Protein AF-A0A7L5DPJ3-F1 (afdb_monomer_lite)

Organism: NCBI:txid2728024

Radius of gyration: 15.35 Å; chains: 1; bounding box: 35×25×43 Å

Sequence (118 aa):
METVTLAVESYLFEDETHQFRAIPFYELSIDEWVVYQDGKPKYLIDFNRRDKPIIQFLNKQLRGRDGLDSVVNKLGKQFDQHWTTKHNIDGEEIADSWQVEQVTLELFDSIENWGAMR

pLDDT: mean 89.04, std 11.18, range [43.25, 96.44]

Secondary structure (DSSP, 8-state):
--EEEEEEEEEEEE-SS-EEEE---TTS-TTEEEEEETTEEEEEEETT-TTSHHHHHHHHHHTTT--HHHHHHHHHHHTT--EE-S----SEEPTT--EEEEEEEEE---STTTTT--

Structure (mmCIF, N/CA/C/O backbone):
data_AF-A0A7L5DPJ3-F1
#
_entry.id   AF-A0A7L5DPJ3-F1
#
loop_
_atom_site.group_PDB
_atom_site.id
_atom_site.type_symbol
_atom_site.label_atom_id
_atom_site.label_alt_id
_atom_site.label_comp_id
_atom_site.label_asym_id
_atom_site.label_entity_id
_atom_site.label_seq_id
_atom_site.pdbx_PDB_ins_code
_atom_site.Cartn_x
_atom_site.Cartn_y
_atom_site.Cartn_z
_atom_site.occupancy
_atom_site.B_iso_or_equiv
_atom_site.auth_seq_id
_atom_site.auth_comp_id
_atom_site.auth_asym_id
_atom_site.auth_atom_id
_atom_site.pdbx_PDB_model_num
ATOM 1 N N . MET A 1 1 ? 2.898 -5.101 16.455 1.00 77.25 1 MET A N 1
ATOM 2 C CA . MET A 1 1 ? 1.979 -5.127 15.299 1.00 77.25 1 MET A CA 1
ATOM 3 C C . MET A 1 1 ? 2.369 -6.287 14.409 1.00 77.25 1 MET A C 1
ATOM 5 O O . MET A 1 1 ? 3.550 -6.605 14.363 1.00 77.25 1 MET A O 1
ATOM 9 N N . GLU A 1 2 ? 1.393 -6.952 13.800 1.00 89.56 2 GLU A N 1
ATOM 10 C CA . GLU A 1 2 ? 1.633 -8.063 12.871 1.00 89.56 2 GLU A CA 1
ATOM 11 C C . GLU A 1 2 ? 2.112 -7.494 11.529 1.00 89.56 2 GLU A C 1
ATOM 13 O O . GLU A 1 2 ? 1.600 -6.470 11.072 1.00 89.56 2 GLU A O 1
ATOM 18 N N . THR A 1 3 ? 3.119 -8.122 10.927 1.00 93.94 3 THR A N 1
ATOM 19 C CA . THR A 1 3 ? 3.661 -7.731 9.622 1.00 93.94 3 THR A CA 1
ATOM 20 C C . THR A 1 3 ? 3.569 -8.896 8.656 1.00 93.94 3 THR A C 1
ATOM 22 O O . THR A 1 3 ? 3.634 -10.056 9.062 1.00 93.94 3 THR A O 1
ATOM 25 N N . VAL A 1 4 ? 3.483 -8.577 7.373 1.00 94.75 4 VAL A N 1
ATOM 26 C CA . VAL A 1 4 ? 3.556 -9.536 6.276 1.00 94.75 4 VAL A CA 1
ATOM 27 C C . VAL A 1 4 ? 4.679 -9.117 5.341 1.00 94.75 4 VAL A C 1
ATOM 29 O O . VAL A 1 4 ? 4.838 -7.933 5.049 1.00 94.75 4 VAL A O 1
ATOM 32 N N . THR A 1 5 ? 5.477 -10.082 4.897 1.00 96.06 5 THR A N 1
ATOM 33 C CA . THR A 1 5 ? 6.490 -9.865 3.863 1.00 96.06 5 THR A CA 1
ATOM 34 C C . THR A 1 5 ? 5.992 -10.502 2.580 1.00 96.06 5 THR A C 1
ATOM 36 O O . THR A 1 5 ? 5.693 -11.696 2.555 1.00 96.06 5 THR A O 1
ATOM 39 N N . LEU A 1 6 ? 5.876 -9.688 1.538 1.00 94.50 6 LEU A N 1
ATOM 40 C CA . LEU A 1 6 ? 5.397 -10.084 0.225 1.00 94.50 6 LEU A CA 1
ATOM 41 C C . LEU A 1 6 ? 6.572 -10.114 -0.751 1.00 94.50 6 LEU A C 1
ATOM 43 O O . LEU A 1 6 ? 7.388 -9.191 -0.771 1.00 94.50 6 LEU A O 1
ATOM 47 N N . ALA A 1 7 ? 6.621 -11.162 -1.570 1.00 95.44 7 ALA A N 1
ATOM 48 C CA . ALA A 1 7 ? 7.411 -11.172 -2.791 1.00 95.44 7 ALA A CA 1
ATOM 49 C C . ALA A 1 7 ? 6.535 -10.580 -3.901 1.00 95.44 7 ALA A C 1
ATOM 51 O O . ALA A 1 7 ? 5.513 -11.174 -4.232 1.00 95.44 7 ALA A O 1
ATOM 52 N N . VAL A 1 8 ? 6.904 -9.409 -4.412 1.00 94.81 8 VAL A N 1
ATOM 53 C CA . VAL A 1 8 ? 6.104 -8.632 -5.374 1.00 94.81 8 VAL A CA 1
ATOM 54 C C . VAL A 1 8 ? 6.967 -8.185 -6.536 1.00 94.81 8 VAL A C 1
ATOM 56 O O . VAL A 1 8 ? 8.169 -7.968 -6.377 1.00 94.81 8 VAL A O 1
ATOM 59 N N . GLU A 1 9 ? 6.364 -8.037 -7.701 1.00 95.19 9 GLU A N 1
ATOM 60 C CA . GLU A 1 9 ? 7.030 -7.519 -8.878 1.00 95.19 9 GLU A CA 1
ATOM 61 C C . GLU A 1 9 ? 7.161 -5.997 -8.793 1.00 95.19 9 GLU A C 1
ATOM 63 O O . GLU A 1 9 ? 6.250 -5.266 -8.389 1.00 95.19 9 GLU A O 1
ATOM 68 N N . SER A 1 10 ? 8.329 -5.508 -9.193 1.00 94.88 10 SER A N 1
ATOM 69 C CA . SER A 1 10 ? 8.582 -4.098 -9.434 1.00 94.88 10 SER A CA 1
ATOM 70 C C . SER A 1 10 ? 9.041 -3.881 -10.863 1.00 94.88 10 SER A C 1
ATOM 72 O O . SER A 1 10 ? 9.722 -4.718 -11.458 1.00 94.88 10 SER A O 1
ATOM 74 N N . TYR A 1 11 ? 8.715 -2.710 -11.388 1.00 96.25 11 TYR A N 1
ATOM 75 C CA . TYR A 1 11 ? 8.918 -2.347 -12.784 1.00 96.25 11 TYR A CA 1
ATOM 76 C C . TYR A 1 11 ? 9.595 -0.982 -12.864 1.00 96.25 11 TYR A C 1
ATOM 78 O O . TYR A 1 11 ? 9.474 -0.163 -11.945 1.00 96.25 11 TYR A O 1
ATOM 86 N N . LEU A 1 12 ? 10.332 -0.740 -13.946 1.00 96.44 12 LEU A N 1
ATOM 87 C CA . LEU A 1 12 ? 10.742 0.613 -14.303 1.00 96.44 12 LEU A CA 1
ATOM 88 C C . LEU A 1 12 ? 9.572 1.322 -14.977 1.00 96.44 12 LEU A C 1
ATOM 90 O O . LEU A 1 12 ? 8.928 0.764 -15.860 1.00 96.44 12 LEU A O 1
ATOM 94 N N . PHE A 1 13 ? 9.349 2.559 -14.570 1.00 94.69 13 PHE A N 1
ATOM 95 C CA . PHE A 1 13 ? 8.433 3.503 -15.179 1.00 94.69 13 PHE A CA 1
ATOM 96 C C . PHE A 1 13 ? 9.238 4.682 -15.704 1.00 94.69 13 PHE A C 1
ATOM 98 O O . PHE A 1 13 ? 10.263 5.048 -15.121 1.00 94.69 13 PHE A O 1
ATOM 105 N N . GLU A 1 14 ? 8.778 5.267 -16.798 1.00 95.56 14 GLU A N 1
ATOM 106 C CA . GLU A 1 14 ? 9.344 6.481 -17.374 1.00 95.56 14 GLU A CA 1
ATOM 107 C C . GLU A 1 14 ? 8.271 7.567 -17.439 1.00 95.56 14 GLU A C 1
ATOM 109 O O . GLU A 1 14 ? 7.154 7.332 -17.908 1.00 95.56 14 GLU A O 1
ATOM 114 N N . ASP A 1 15 ? 8.619 8.754 -16.950 1.00 92.69 15 ASP A N 1
ATOM 115 C CA . ASP A 1 15 ? 7.863 9.984 -17.174 1.00 92.69 15 ASP A CA 1
ATOM 116 C C . ASP A 1 15 ? 8.683 10.969 -18.029 1.00 92.69 15 ASP A C 1
ATOM 118 O O . ASP A 1 15 ? 9.784 10.661 -18.487 1.00 92.69 15 ASP A O 1
ATOM 122 N N . GLU A 1 16 ? 8.166 12.180 -18.260 1.00 90.81 16 GLU A N 1
ATOM 123 C CA . GLU A 1 16 ? 8.860 13.203 -19.063 1.00 90.81 16 GLU A CA 1
ATOM 124 C C . GLU A 1 16 ? 10.229 13.632 -18.491 1.00 90.81 16 GLU A C 1
ATOM 126 O O . GLU A 1 16 ? 11.006 14.306 -19.172 1.00 90.81 16 GLU A O 1
ATOM 131 N N . THR A 1 17 ? 10.523 13.299 -17.233 1.00 89.00 17 THR A N 1
ATOM 132 C CA . THR A 1 17 ? 11.637 13.851 -16.458 1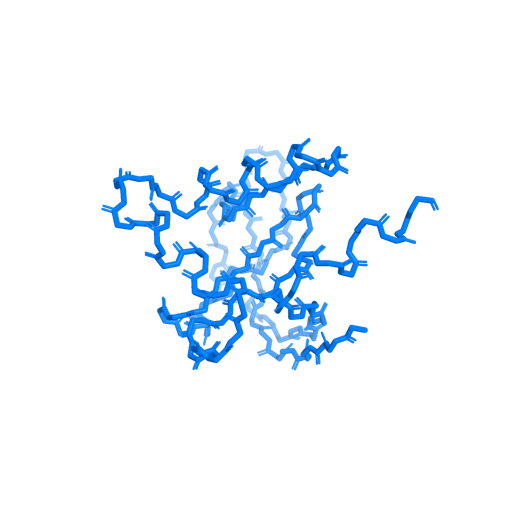.00 89.00 17 THR A CA 1
ATOM 133 C C . THR A 1 17 ? 12.672 12.817 -16.023 1.00 89.00 17 THR A C 1
ATOM 135 O O . THR A 1 17 ? 13.848 13.172 -15.903 1.00 89.00 17 THR A O 1
ATOM 138 N N . HIS A 1 18 ? 12.281 11.563 -15.782 1.00 93.44 18 HIS A N 1
ATOM 139 C CA . HIS A 1 18 ? 13.184 10.503 -15.336 1.00 93.44 18 HIS A CA 1
ATOM 140 C C . HIS A 1 18 ? 12.573 9.099 -15.448 1.00 93.44 18 HIS A C 1
ATOM 142 O O . HIS A 1 18 ? 11.371 8.917 -15.627 1.00 93.44 18 HIS A O 1
ATOM 148 N N . GLN A 1 19 ? 13.435 8.095 -15.269 1.00 94.75 19 GLN A N 1
ATOM 149 C CA . GLN A 1 19 ? 13.025 6.722 -14.997 1.00 94.75 19 GLN A CA 1
ATOM 150 C C . GLN A 1 19 ? 13.072 6.456 -13.494 1.00 94.75 19 GLN A C 1
ATOM 152 O O . GLN A 1 19 ? 14.039 6.820 -12.816 1.00 94.75 19 GLN A O 1
ATOM 157 N N . PHE A 1 20 ? 12.056 5.781 -12.975 1.00 93.19 20 PHE A N 1
ATOM 158 C CA . PHE A 1 20 ? 11.976 5.380 -11.577 1.00 93.19 20 PHE A CA 1
ATOM 159 C C . PHE A 1 20 ? 11.434 3.963 -11.455 1.00 93.19 20 PHE A C 1
ATOM 161 O O . PHE A 1 20 ? 10.789 3.438 -12.355 1.00 93.19 20 PHE A O 1
ATOM 168 N N . ARG A 1 21 ? 11.721 3.312 -10.328 1.00 92.94 21 ARG A N 1
ATOM 169 C CA . ARG A 1 21 ? 11.219 1.969 -10.046 1.00 92.94 21 ARG A CA 1
ATOM 170 C C . ARG A 1 21 ? 10.046 2.045 -9.086 1.00 92.94 21 ARG A C 1
ATOM 172 O O . ARG A 1 21 ? 10.150 2.708 -8.054 1.00 92.94 21 ARG A O 1
ATOM 179 N N . ALA A 1 22 ? 8.967 1.345 -9.407 1.00 93.00 22 ALA A N 1
ATOM 180 C CA . ALA A 1 22 ? 7.787 1.280 -8.561 1.00 93.00 22 ALA A CA 1
ATOM 181 C C . ALA A 1 22 ? 7.215 -0.137 -8.479 1.00 93.00 22 ALA A C 1
ATOM 183 O O . ALA A 1 22 ? 7.489 -0.996 -9.316 1.00 93.00 22 ALA A O 1
ATOM 184 N N . ILE A 1 23 ? 6.428 -0.365 -7.429 1.00 93.12 23 ILE A N 1
ATOM 185 C CA . ILE A 1 23 ? 5.785 -1.641 -7.122 1.00 93.12 23 ILE A CA 1
ATOM 186 C C . ILE A 1 23 ? 4.272 -1.424 -7.257 1.00 93.12 23 ILE A C 1
ATOM 188 O O . ILE A 1 23 ? 3.678 -0.781 -6.384 1.00 93.12 23 ILE A O 1
ATOM 192 N N . PRO A 1 24 ? 3.650 -1.898 -8.349 1.00 90.75 24 PRO A N 1
ATOM 193 C CA . PRO A 1 24 ? 2.221 -1.718 -8.583 1.00 90.75 24 PRO A CA 1
ATOM 194 C C . PRO A 1 24 ? 1.345 -2.691 -7.778 1.00 90.75 24 PRO A C 1
ATOM 196 O O . PRO A 1 24 ? 0.150 -2.440 -7.646 1.00 90.75 24 PRO A O 1
ATOM 199 N N . PHE A 1 25 ? 1.932 -3.753 -7.205 1.00 92.88 25 PHE A N 1
ATOM 200 C CA . PHE A 1 25 ? 1.236 -4.790 -6.432 1.00 92.88 25 PHE A CA 1
ATOM 201 C C . PHE A 1 25 ? 0.155 -5.547 -7.232 1.00 92.88 25 PHE A C 1
ATOM 203 O O . PHE A 1 25 ? -0.950 -5.776 -6.735 1.00 92.88 25 PHE A O 1
ATOM 210 N N . TYR A 1 26 ? 0.459 -5.950 -8.470 1.00 89.19 26 TYR A N 1
ATOM 211 C CA . TYR A 1 26 ? -0.481 -6.687 -9.328 1.00 89.19 26 TYR A CA 1
ATOM 212 C C . TYR A 1 26 ? -0.861 -8.077 -8.782 1.00 89.19 26 TYR A C 1
ATOM 214 O O . TYR A 1 26 ? -1.874 -8.641 -9.189 1.00 89.19 26 TYR A O 1
ATOM 222 N N . GLU A 1 27 ? -0.071 -8.628 -7.861 1.00 91.06 27 GLU A N 1
ATOM 223 C CA . GLU A 1 27 ? -0.271 -9.948 -7.257 1.00 91.06 27 GLU A CA 1
ATOM 224 C C . GLU A 1 27 ? -1.298 -9.952 -6.122 1.00 91.06 27 GLU A C 1
ATOM 226 O O . GLU A 1 27 ? -1.695 -11.027 -5.665 1.00 91.06 27 GLU A O 1
ATOM 231 N N . LEU A 1 28 ? -1.714 -8.776 -5.642 1.00 91.81 28 LEU A N 1
ATOM 232 C CA . LEU A 1 28 ? -2.696 -8.680 -4.569 1.00 91.81 28 LEU A CA 1
ATOM 233 C C . LEU A 1 28 ? -4.077 -9.132 -5.036 1.00 91.81 28 LEU A C 1
ATOM 235 O O . LEU A 1 28 ? -4.512 -8.868 -6.160 1.00 91.81 28 LEU A O 1
ATOM 239 N N . SER A 1 29 ? -4.799 -9.799 -4.139 1.00 92.56 29 SER A N 1
ATOM 240 C CA . SER A 1 29 ? -6.196 -10.130 -4.387 1.00 92.56 29 SER A CA 1
ATOM 241 C C . SER A 1 29 ? -7.075 -8.874 -4.378 1.00 92.56 29 SER A C 1
ATOM 243 O O . SER A 1 29 ? -6.729 -7.839 -3.818 1.00 92.56 29 SER A O 1
ATOM 245 N N . ILE A 1 30 ? -8.278 -8.974 -4.951 1.00 89.00 30 ILE A N 1
ATOM 246 C CA . ILE A 1 30 ? -9.268 -7.878 -4.946 1.00 89.00 30 ILE A CA 1
ATOM 247 C C . ILE A 1 30 ? -9.682 -7.432 -3.527 1.00 89.00 30 ILE A C 1
ATOM 249 O O . ILE A 1 30 ? -10.159 -6.311 -3.328 1.00 89.00 30 ILE A O 1
ATOM 253 N N . ASP A 1 31 ? -9.501 -8.318 -2.547 1.00 94.88 31 ASP A N 1
ATOM 254 C CA . ASP A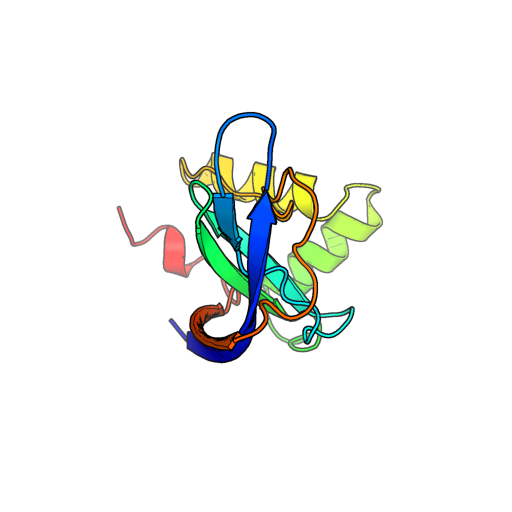 1 31 ? -9.793 -8.091 -1.134 1.00 94.88 31 ASP A CA 1
ATOM 255 C C . ASP A 1 31 ? -8.586 -7.514 -0.369 1.00 94.88 31 ASP A C 1
ATOM 257 O O . ASP A 1 31 ? -8.685 -7.256 0.830 1.00 94.88 31 ASP A O 1
ATOM 261 N N . GLU A 1 32 ? -7.462 -7.263 -1.041 1.00 95.00 32 GLU A N 1
ATOM 262 C CA . GLU A 1 32 ? -6.236 -6.725 -0.457 1.00 95.00 32 GLU A CA 1
ATOM 263 C C . GLU A 1 32 ? -5.904 -5.346 -1.026 1.00 95.00 32 GLU A C 1
ATOM 265 O O . GLU A 1 32 ? -5.966 -5.104 -2.229 1.00 95.00 32 GLU A O 1
ATOM 270 N N . TRP A 1 33 ? -5.546 -4.417 -0.143 1.00 95.19 33 TRP A N 1
ATOM 271 C CA . TRP A 1 33 ? -5.250 -3.037 -0.511 1.00 95.19 33 TRP A CA 1
ATOM 272 C C . TRP A 1 33 ? -4.025 -2.526 0.228 1.00 95.19 33 TRP A C 1
ATOM 274 O O . TRP A 1 33 ? -3.929 -2.637 1.452 1.00 95.19 33 TRP A O 1
ATOM 284 N N . VAL A 1 34 ? -3.113 -1.893 -0.507 1.00 95.44 34 VAL A N 1
ATOM 285 C CA . VAL A 1 34 ? -1.967 -1.201 0.086 1.00 95.44 34 VAL A CA 1
ATOM 286 C C . VAL A 1 34 ? -2.368 0.211 0.479 1.00 95.44 34 VAL A C 1
ATOM 288 O O . VAL A 1 34 ? -2.975 0.949 -0.297 1.00 95.44 34 VAL A O 1
ATOM 291 N N . VAL A 1 35 ? -1.989 0.603 1.690 1.00 94.75 35 VAL A N 1
ATOM 292 C CA . VAL A 1 35 ? -2.014 1.999 2.115 1.00 94.75 35 VAL A CA 1
ATOM 293 C C . VAL A 1 35 ? -0.597 2.541 2.067 1.00 94.75 35 VAL A C 1
ATOM 295 O O . VAL A 1 35 ? 0.329 2.002 2.686 1.00 94.75 35 VAL A O 1
ATOM 298 N N . TYR A 1 36 ? -0.457 3.646 1.354 1.00 94.19 36 TYR A N 1
ATOM 299 C CA . TYR A 1 36 ? 0.762 4.418 1.265 1.00 94.19 36 TYR A CA 1
ATOM 300 C C . TYR A 1 36 ? 0.753 5.488 2.350 1.00 94.19 36 TYR A C 1
ATOM 302 O O . TYR A 1 36 ? -0.213 6.244 2.471 1.00 94.19 36 TYR A O 1
ATOM 310 N N . GLN A 1 37 ? 1.840 5.563 3.111 1.00 93.06 37 GLN A N 1
ATOM 311 C CA . GLN A 1 37 ? 2.130 6.660 4.022 1.00 93.06 37 GLN A CA 1
ATOM 312 C C . GLN A 1 37 ? 3.283 7.478 3.449 1.00 93.06 37 GLN A C 1
ATOM 314 O O . GLN A 1 37 ? 4.353 6.930 3.181 1.00 93.06 37 GLN A O 1
ATOM 319 N N . ASP A 1 38 ? 3.054 8.774 3.231 1.00 91.56 38 ASP A N 1
ATOM 320 C CA . ASP A 1 38 ? 4.046 9.688 2.643 1.00 91.56 38 ASP A CA 1
ATOM 321 C C . ASP A 1 38 ? 4.637 9.150 1.322 1.00 91.56 38 ASP A C 1
ATOM 323 O O . ASP A 1 38 ? 5.836 9.228 1.057 1.00 91.56 38 ASP A O 1
ATOM 327 N N . GLY A 1 39 ? 3.774 8.533 0.505 1.00 88.62 39 GLY A N 1
ATOM 328 C CA . GLY A 1 39 ? 4.126 7.944 -0.790 1.00 88.62 39 GLY A CA 1
ATOM 329 C C . GLY A 1 39 ? 4.815 6.579 -0.729 1.00 88.62 39 GLY A C 1
ATOM 330 O O . GLY A 1 39 ? 5.109 6.015 -1.778 1.00 88.62 39 GLY A O 1
ATOM 331 N N . LYS A 1 40 ? 5.048 6.011 0.461 1.00 90.50 40 LYS A N 1
ATOM 332 C CA . LYS A 1 40 ? 5.671 4.689 0.624 1.00 90.50 40 LYS A CA 1
ATOM 333 C C . LYS A 1 40 ? 4.643 3.647 1.056 1.00 90.50 40 LYS A C 1
ATOM 335 O O . LYS A 1 40 ? 3.867 3.933 1.970 1.00 90.50 40 LYS A O 1
ATOM 340 N N . PRO A 1 41 ? 4.634 2.444 0.458 1.00 93.56 41 PRO A N 1
ATOM 341 C CA . PRO A 1 41 ? 3.736 1.384 0.892 1.00 93.56 41 PRO A CA 1
ATOM 342 C C . PRO A 1 41 ? 4.073 1.015 2.341 1.00 93.56 41 PRO A C 1
ATOM 344 O O . PRO A 1 41 ? 5.234 0.774 2.676 1.00 93.56 41 PRO A O 1
ATOM 347 N N . LYS A 1 42 ? 3.070 1.050 3.219 1.00 93.62 42 LYS A N 1
ATOM 348 C CA . LYS A 1 42 ? 3.275 0.920 4.668 1.00 93.62 42 LYS A CA 1
ATOM 349 C C . LYS A 1 42 ? 2.332 -0.092 5.298 1.00 93.62 42 LYS A C 1
ATOM 351 O O . LYS A 1 42 ? 2.783 -0.900 6.110 1.00 93.62 42 LYS A O 1
ATOM 356 N N . TYR A 1 43 ? 1.060 -0.079 4.900 1.00 94.62 43 TYR A N 1
ATOM 357 C CA . TYR A 1 43 ? 0.060 -0.995 5.442 1.00 94.62 43 TYR A CA 1
ATOM 358 C C . TYR A 1 43 ? -0.560 -1.879 4.380 1.00 94.62 43 TYR A C 1
ATOM 360 O O . TYR A 1 43 ? -0.717 -1.460 3.235 1.00 94.62 43 TYR A O 1
ATOM 368 N N . LEU A 1 44 ? -0.982 -3.064 4.809 1.00 95.38 44 LEU A N 1
ATOM 369 C CA . LEU A 1 44 ? -1.877 -3.930 4.058 1.00 95.38 44 LEU A CA 1
ATOM 370 C C . LEU A 1 44 ? -3.230 -3.995 4.771 1.00 95.38 44 LEU A C 1
ATOM 372 O O . LEU A 1 44 ? -3.311 -4.363 5.944 1.00 95.38 44 LEU A O 1
ATOM 376 N N . ILE A 1 45 ? -4.290 -3.643 4.054 1.00 95.50 45 ILE A N 1
ATOM 377 C CA . ILE A 1 45 ? -5.671 -3.928 4.432 1.00 95.50 45 ILE A CA 1
ATOM 378 C C . ILE A 1 45 ? -6.046 -5.239 3.749 1.00 95.50 45 ILE A C 1
ATOM 380 O O . ILE A 1 45 ? -6.069 -5.291 2.526 1.00 95.50 45 ILE A O 1
ATOM 384 N N . ASP A 1 46 ? -6.370 -6.266 4.528 1.00 95.44 46 ASP A N 1
ATOM 385 C CA . ASP A 1 46 ? -6.870 -7.546 4.018 1.00 95.44 46 ASP A CA 1
ATOM 386 C C . ASP A 1 46 ? -8.319 -7.757 4.488 1.00 95.44 46 ASP A C 1
ATOM 388 O O . ASP A 1 46 ? -8.588 -8.048 5.660 1.00 95.44 46 ASP A O 1
ATOM 392 N N . PHE A 1 47 ? -9.277 -7.601 3.570 1.00 94.62 47 PHE A N 1
ATOM 393 C CA . PHE A 1 47 ? -10.707 -7.759 3.844 1.00 94.62 47 PHE A CA 1
ATOM 394 C C . PHE A 1 47 ? -11.114 -9.211 4.151 1.00 94.62 47 PHE A C 1
ATOM 396 O O . PHE A 1 47 ? -12.222 -9.436 4.660 1.00 94.62 47 PHE A O 1
ATOM 403 N N . ASN A 1 48 ? -10.233 -10.196 3.939 1.00 94.38 48 ASN A N 1
ATOM 404 C CA . ASN A 1 48 ? -10.470 -11.577 4.360 1.00 94.38 48 ASN A CA 1
ATOM 405 C C . ASN A 1 48 ? -10.389 -11.748 5.882 1.00 94.38 48 ASN A C 1
ATOM 407 O O . ASN A 1 48 ? -11.011 -12.663 6.432 1.00 94.38 48 ASN A O 1
ATOM 411 N N . ARG A 1 49 ? -9.732 -10.824 6.594 1.00 93.12 49 ARG A N 1
ATOM 412 C CA . ARG A 1 49 ? -9.621 -10.801 8.065 1.00 93.12 49 ARG A CA 1
ATOM 413 C C . ARG A 1 49 ? -10.882 -10.216 8.718 1.00 93.12 49 ARG A C 1
ATOM 415 O O . ARG A 1 49 ? -10.855 -9.222 9.443 1.00 93.12 49 ARG A O 1
ATOM 422 N N . ARG A 1 50 ? -12.038 -10.818 8.422 1.00 92.25 50 ARG A N 1
ATOM 423 C CA . ARG A 1 50 ? -13.389 -10.305 8.756 1.00 92.25 50 ARG A CA 1
ATOM 424 C C . ARG A 1 50 ? -13.661 -10.161 10.258 1.00 92.25 50 ARG A C 1
ATOM 426 O O . ARG A 1 50 ? -14.564 -9.423 10.660 1.00 92.25 50 ARG A O 1
ATOM 433 N N . ASP A 1 51 ? -12.917 -10.878 11.089 1.00 91.56 51 ASP A N 1
ATOM 434 C CA . ASP A 1 51 ? -12.986 -10.809 12.548 1.00 91.56 51 ASP A CA 1
ATOM 435 C C . ASP A 1 51 ? -12.342 -9.532 13.114 1.00 91.56 51 ASP A C 1
ATOM 437 O O . ASP A 1 51 ? -12.661 -9.136 14.236 1.00 91.56 51 ASP A O 1
ATOM 441 N N . LYS A 1 52 ? -11.491 -8.844 12.341 1.00 90.88 52 LYS A N 1
ATOM 442 C CA . LYS A 1 52 ? -10.765 -7.662 12.812 1.00 90.88 52 LYS A CA 1
ATOM 443 C C . LYS A 1 52 ? -11.682 -6.436 12.922 1.00 90.88 52 LYS A C 1
ATOM 445 O O . LYS A 1 52 ? -12.391 -6.109 11.963 1.00 90.88 52 LYS A O 1
ATOM 450 N N . PRO A 1 53 ? -11.642 -5.691 14.048 1.00 89.62 53 PRO A N 1
ATOM 451 C CA . PRO A 1 53 ? -12.503 -4.524 14.261 1.00 89.62 53 PRO A CA 1
ATOM 452 C C . PRO A 1 53 ? -12.391 -3.460 13.166 1.00 89.62 53 PRO A C 1
ATOM 454 O O . PRO A 1 53 ? -13.396 -2.882 12.751 1.00 8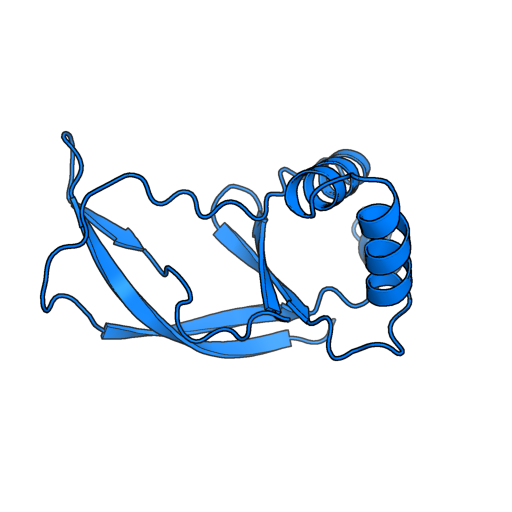9.62 53 PRO A O 1
ATOM 457 N N . ILE A 1 54 ? -11.181 -3.220 12.662 1.00 89.94 54 ILE A N 1
ATOM 458 C CA . ILE A 1 54 ? -10.950 -2.244 11.597 1.00 89.94 54 ILE A CA 1
ATOM 459 C C . ILE A 1 54 ? -11.559 -2.679 10.264 1.00 89.94 54 ILE A C 1
ATOM 461 O O . ILE A 1 54 ? -12.198 -1.867 9.605 1.00 89.94 54 ILE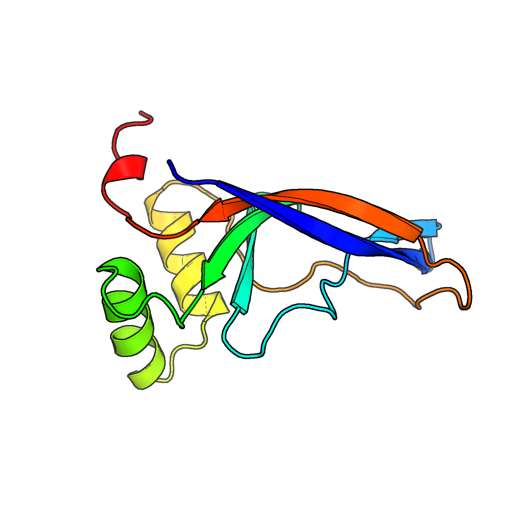 A O 1
ATOM 465 N N . ILE A 1 55 ? -11.482 -3.963 9.908 1.00 92.81 55 ILE A N 1
ATOM 466 C CA . ILE A 1 55 ? -12.114 -4.497 8.696 1.00 92.81 55 ILE A CA 1
ATOM 467 C C . ILE A 1 55 ? -13.637 -4.369 8.794 1.00 92.81 55 ILE A C 1
ATOM 469 O O . ILE A 1 55 ? -14.304 -3.986 7.830 1.00 92.81 55 ILE A O 1
ATOM 473 N N . GLN A 1 56 ? -14.215 -4.598 9.974 1.00 92.00 56 GLN A N 1
ATOM 474 C CA . GLN A 1 56 ? -15.642 -4.361 10.212 1.00 92.00 56 GLN A CA 1
ATOM 475 C C . GLN A 1 56 ? -16.012 -2.874 10.122 1.00 92.00 56 GLN A C 1
ATOM 477 O O . GLN A 1 56 ? -17.069 -2.536 9.585 1.00 92.00 56 GLN A O 1
ATOM 482 N N . PHE A 1 57 ? -15.161 -1.981 10.634 1.00 90.69 57 PHE A N 1
ATOM 483 C CA . PHE A 1 57 ? -15.338 -0.535 10.513 1.00 90.69 57 PHE A CA 1
ATOM 484 C C . PHE A 1 57 ? -15.297 -0.086 9.047 1.00 90.69 57 PHE A C 1
ATOM 486 O O . PHE A 1 57 ? -16.244 0.556 8.592 1.00 90.69 57 PHE A O 1
ATOM 493 N N . LEU A 1 58 ? -14.264 -0.474 8.294 1.00 92.06 58 LEU A N 1
ATOM 494 C CA . LEU A 1 58 ? -14.107 -0.135 6.877 1.00 92.06 58 LEU A CA 1
ATOM 495 C C . LEU A 1 58 ? -15.308 -0.632 6.066 1.00 92.06 58 LEU A C 1
ATOM 497 O O . LEU A 1 58 ? -15.931 0.152 5.356 1.00 92.06 58 LEU A O 1
ATOM 501 N N . ASN A 1 59 ? -15.734 -1.882 6.267 1.00 91.88 59 ASN A N 1
ATOM 502 C CA . ASN A 1 59 ? -16.932 -2.429 5.622 1.00 91.88 59 ASN A CA 1
ATOM 503 C C . ASN A 1 59 ? -18.205 -1.606 5.892 1.00 91.88 59 ASN A C 1
ATOM 505 O O . ASN A 1 59 ? -19.061 -1.487 5.015 1.00 91.88 59 ASN A O 1
ATOM 509 N N . LYS A 1 60 ? -18.363 -1.032 7.093 1.00 91.00 60 LYS A N 1
ATOM 510 C CA . LYS A 1 60 ? -19.497 -0.145 7.405 1.00 91.00 60 LYS A CA 1
ATOM 511 C C . LYS A 1 60 ? -19.389 1.193 6.671 1.00 91.00 60 LYS A C 1
ATOM 513 O O . LYS A 1 60 ? -20.400 1.655 6.151 1.00 91.00 60 LYS A O 1
ATOM 518 N N . GLN A 1 61 ? -18.194 1.784 6.607 1.00 90.44 61 GLN A N 1
ATOM 519 C CA . GLN A 1 61 ? -17.965 3.058 5.912 1.00 90.44 61 GLN A CA 1
ATOM 520 C C . GLN A 1 61 ? -18.181 2.929 4.398 1.00 90.44 61 GLN A C 1
ATOM 522 O O . GLN A 1 61 ? -18.881 3.745 3.805 1.00 90.44 61 GLN A O 1
ATOM 527 N N . LEU A 1 62 ? -17.674 1.852 3.789 1.00 89.62 62 LEU A N 1
ATOM 528 C CA . LEU A 1 62 ? -17.781 1.606 2.345 1.00 89.62 62 LEU A CA 1
ATOM 529 C C . LEU A 1 62 ? -19.229 1.413 1.865 1.00 89.62 62 LEU A C 1
ATOM 531 O O . LEU A 1 62 ? -19.573 1.757 0.737 1.00 89.62 62 LEU A O 1
ATOM 535 N N . ARG A 1 63 ? -20.129 0.935 2.735 1.00 86.88 63 ARG A N 1
ATOM 536 C CA . ARG A 1 63 ? -21.576 0.885 2.441 1.00 86.88 63 ARG A CA 1
ATOM 537 C C . ARG A 1 63 ? -22.213 2.276 2.337 1.00 86.88 63 ARG A C 1
ATOM 539 O O . ARG A 1 63 ? -23.278 2.411 1.742 1.00 86.88 63 ARG A O 1
ATOM 546 N N . GLY A 1 64 ? -21.574 3.302 2.901 1.00 73.50 64 GLY A N 1
ATOM 547 C CA . GLY A 1 64 ? -22.043 4.688 2.946 1.00 73.50 64 GLY A CA 1
ATOM 548 C C . GLY A 1 64 ? -21.801 5.510 1.676 1.00 73.50 64 GLY A C 1
ATOM 549 O O . GLY A 1 64 ? -22.044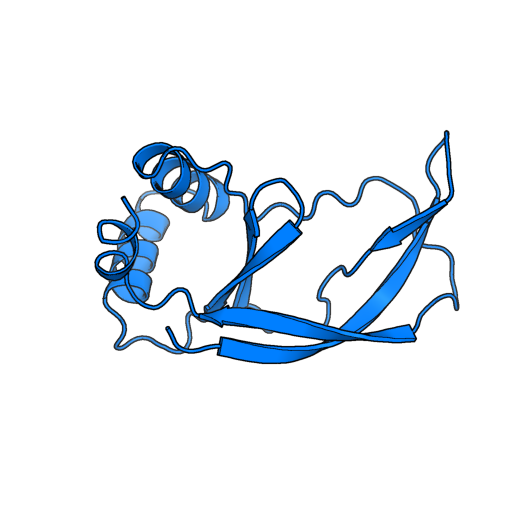 6.711 1.706 1.00 73.50 64 GLY A O 1
ATOM 550 N N . ARG A 1 65 ? -21.367 4.884 0.568 1.00 75.62 65 ARG A N 1
ATOM 551 C CA . ARG A 1 65 ? -20.876 5.509 -0.685 1.00 75.62 65 ARG A CA 1
ATOM 552 C C . ARG A 1 65 ? -19.495 6.166 -0.604 1.00 75.62 65 ARG A C 1
ATOM 554 O O . ARG A 1 65 ? -19.026 6.676 -1.619 1.00 75.62 65 ARG A O 1
ATOM 561 N N . ASP A 1 66 ? -18.833 6.131 0.547 1.00 79.69 66 ASP A N 1
ATOM 562 C CA . ASP A 1 66 ? -17.433 6.539 0.634 1.00 79.69 66 ASP A CA 1
ATOM 563 C C . ASP A 1 66 ? -16.547 5.473 -0.032 1.00 79.69 66 ASP A C 1
ATOM 565 O O . ASP A 1 66 ? -16.678 4.282 0.242 1.00 79.69 66 ASP A O 1
ATOM 569 N N . GLY A 1 67 ? -15.637 5.897 -0.912 1.00 91.50 67 GLY A N 1
ATOM 570 C CA . GLY A 1 67 ? -14.595 5.022 -1.455 1.00 91.50 67 GLY A CA 1
ATOM 571 C C . GLY A 1 67 ? -13.494 4.753 -0.426 1.00 91.50 67 GLY A C 1
ATOM 572 O O . GLY A 1 67 ? -13.263 5.578 0.462 1.00 91.50 67 GLY A O 1
ATOM 573 N N . LEU A 1 68 ? -12.782 3.630 -0.565 1.00 93.06 68 LEU A N 1
ATOM 574 C CA . LEU A 1 68 ? -11.745 3.206 0.386 1.00 93.06 68 LEU A CA 1
ATOM 575 C C . LEU A 1 68 ? -10.684 4.282 0.621 1.00 93.06 68 LEU A C 1
ATOM 577 O O . LEU A 1 68 ? -10.390 4.601 1.771 1.00 93.06 68 LEU A O 1
ATOM 581 N N . ASP A 1 69 ? -10.197 4.907 -0.450 1.00 94.31 69 ASP A N 1
ATOM 582 C CA . ASP A 1 69 ? -9.221 5.994 -0.367 1.00 94.31 69 ASP A CA 1
ATOM 583 C C . ASP A 1 69 ? -9.703 7.155 0.512 1.00 94.31 69 ASP A C 1
ATOM 585 O O . ASP A 1 69 ? -8.952 7.677 1.331 1.00 94.31 69 ASP A O 1
ATOM 589 N N . SER A 1 70 ? -10.984 7.526 0.407 1.00 94.50 70 SER A N 1
ATOM 590 C CA . SER A 1 70 ? -11.562 8.599 1.221 1.00 94.50 70 SER A CA 1
ATOM 591 C C . SER A 1 70 ? -11.568 8.234 2.703 1.00 94.50 70 SER A C 1
ATOM 593 O O . SER A 1 70 ? -11.223 9.060 3.549 1.00 94.50 70 SER A O 1
ATOM 595 N N . VAL A 1 71 ? -11.929 6.989 3.024 1.00 93.75 71 VAL A N 1
ATOM 596 C CA . VAL A 1 71 ? -11.952 6.492 4.404 1.00 93.75 71 VAL A CA 1
ATOM 597 C C . VAL A 1 71 ? -10.535 6.436 4.974 1.00 93.75 71 VAL A C 1
ATOM 599 O O . VAL A 1 71 ? -10.297 6.954 6.064 1.00 93.75 71 VAL A O 1
ATOM 602 N N . VAL A 1 72 ? -9.585 5.880 4.221 1.00 94.00 72 VAL A N 1
ATOM 603 C CA . VAL A 1 72 ? -8.167 5.801 4.598 1.00 94.00 72 VAL A CA 1
ATOM 604 C C . VAL A 1 72 ? -7.568 7.193 4.800 1.00 94.00 72 VAL A C 1
ATOM 606 O O . VAL A 1 72 ? -6.904 7.430 5.807 1.00 94.00 72 VAL A O 1
ATOM 609 N N . ASN A 1 73 ? -7.867 8.149 3.919 1.00 94.44 73 ASN A N 1
ATOM 610 C CA . ASN A 1 73 ? -7.399 9.526 4.050 1.00 94.44 73 ASN A CA 1
ATOM 611 C C . ASN A 1 73 ? -7.957 10.218 5.305 1.00 94.44 73 ASN A C 1
ATOM 613 O O . ASN A 1 73 ? -7.223 10.907 6.015 1.00 94.44 73 ASN A O 1
ATOM 617 N N . LYS A 1 74 ? -9.251 10.025 5.606 1.00 92.38 74 LYS A N 1
ATOM 618 C CA . LYS A 1 74 ? -9.880 10.543 6.835 1.00 92.38 74 LYS A CA 1
ATOM 619 C C . LYS A 1 74 ? -9.233 9.942 8.085 1.00 92.38 74 LYS A C 1
ATOM 621 O O . LYS A 1 74 ? -8.996 10.682 9.034 1.00 92.38 74 LYS A O 1
ATOM 626 N N . LEU A 1 75 ? -8.934 8.640 8.076 1.00 90.94 75 LEU A N 1
ATOM 627 C CA . LEU A 1 75 ? -8.232 7.971 9.174 1.00 90.94 75 LEU A CA 1
ATOM 628 C C . LEU A 1 75 ? -6.817 8.530 9.348 1.00 90.94 75 LEU A C 1
ATOM 630 O O . LEU A 1 75 ? -6.483 8.953 10.446 1.00 90.94 75 LEU A O 1
ATOM 634 N N . GLY A 1 76 ? -6.025 8.629 8.276 1.00 91.50 76 GLY A N 1
ATOM 635 C CA . GLY A 1 76 ? -4.671 9.190 8.342 1.00 91.50 76 GLY A CA 1
ATOM 636 C C . GLY A 1 76 ? -4.652 10.593 8.954 1.00 91.50 76 GLY A C 1
ATOM 637 O O . GLY A 1 76 ? -3.895 10.855 9.886 1.00 91.50 76 GLY A O 1
ATOM 638 N N . LYS A 1 77 ? -5.585 11.464 8.543 1.00 91.50 77 LYS A N 1
ATOM 639 C CA . LYS A 1 77 ? -5.740 12.817 9.108 1.00 91.50 77 LYS A CA 1
ATOM 640 C C . LYS A 1 77 ? -6.008 12.836 10.614 1.00 91.50 77 LYS A C 1
ATOM 642 O O . LYS A 1 77 ? -5.569 13.762 11.286 1.00 91.50 77 LYS A O 1
ATOM 647 N N . GLN A 1 78 ? -6.709 11.841 11.163 1.00 90.31 78 GLN A N 1
ATOM 648 C CA . GLN A 1 78 ? -6.931 11.746 12.614 1.00 90.31 78 GLN A CA 1
ATOM 649 C C . GLN A 1 78 ? -5.631 11.478 13.389 1.00 90.31 78 GLN A C 1
ATOM 651 O O . GLN A 1 78 ? -5.545 11.829 14.566 1.00 90.31 78 GLN A O 1
ATOM 656 N N . PHE A 1 79 ? -4.626 10.904 12.726 1.00 86.75 79 PHE A N 1
ATOM 657 C CA . PHE A 1 79 ? -3.310 10.586 13.282 1.00 86.75 79 PHE A CA 1
ATOM 658 C C . PHE A 1 79 ? -2.202 11.549 12.837 1.00 86.75 79 PHE A C 1
ATOM 660 O O . PHE A 1 79 ? -1.036 11.283 13.117 1.00 86.75 79 PHE A O 1
ATOM 667 N N . ASP A 1 80 ? -2.550 12.655 12.170 1.00 90.25 80 ASP A N 1
ATOM 668 C CA . ASP A 1 80 ? -1.580 13.573 11.550 1.00 90.25 80 ASP A CA 1
ATOM 669 C C . ASP A 1 80 ? -0.643 12.851 10.559 1.00 90.25 80 ASP A C 1
ATOM 671 O O . ASP A 1 80 ? 0.558 13.094 10.497 1.00 90.25 80 ASP A O 1
ATOM 675 N N . GLN A 1 81 ? -1.202 11.892 9.813 1.00 91.50 81 GLN A N 1
ATOM 676 C CA . GLN A 1 81 ? -0.505 11.101 8.801 1.00 91.50 81 GLN A CA 1
ATOM 677 C C . GLN A 1 81 ? -1.111 11.327 7.415 1.00 91.50 81 GLN A C 1
ATOM 679 O O . GLN A 1 81 ? -2.328 11.475 7.251 1.00 91.50 81 GLN A O 1
ATOM 684 N N . HIS A 1 82 ? -0.272 11.287 6.383 1.00 93.19 82 HIS A N 1
ATOM 685 C CA . HIS A 1 82 ? -0.722 11.364 4.997 1.00 93.19 82 HIS A CA 1
ATOM 686 C C . HIS A 1 82 ? -0.906 9.964 4.421 1.00 93.19 82 HIS A C 1
ATOM 688 O O . HIS A 1 82 ? 0.036 9.363 3.903 1.00 93.19 82 HIS A O 1
ATOM 694 N N . TRP A 1 83 ? -2.134 9.451 4.522 1.00 94.94 83 TRP A N 1
ATOM 695 C CA . TRP A 1 83 ? -2.501 8.134 4.004 1.00 94.94 83 TRP A CA 1
ATOM 696 C C . TRP A 1 83 ? -3.344 8.212 2.729 1.00 94.94 83 TRP A C 1
ATOM 698 O O . TRP A 1 83 ? -4.232 9.063 2.594 1.00 94.94 83 TRP A O 1
ATOM 708 N N . THR A 1 84 ? -3.089 7.278 1.814 1.00 95.00 84 THR A N 1
ATOM 709 C CA . THR A 1 84 ? -3.865 7.063 0.585 1.00 95.00 84 THR A CA 1
ATOM 710 C C . THR A 1 84 ? -3.764 5.606 0.132 1.00 95.00 84 THR A C 1
ATOM 712 O O . THR A 1 84 ? -2.809 4.912 0.467 1.00 95.00 84 THR A O 1
ATOM 715 N N . THR A 1 85 ? -4.753 5.141 -0.626 1.00 93.44 85 THR A N 1
ATOM 716 C CA . THR A 1 85 ? -4.710 3.850 -1.348 1.00 93.44 85 THR A CA 1
ATOM 717 C C . THR A 1 85 ? -4.394 4.014 -2.831 1.00 93.44 85 THR A C 1
ATOM 719 O O . THR A 1 85 ? -4.324 3.033 -3.566 1.00 93.44 85 THR A O 1
ATOM 722 N N . LYS A 1 86 ? -4.226 5.255 -3.298 1.00 89.81 86 LYS A N 1
ATOM 723 C CA . LYS A 1 86 ? -3.813 5.521 -4.670 1.00 89.81 86 LYS A CA 1
ATOM 724 C C . LYS A 1 86 ? -2.336 5.179 -4.805 1.00 89.81 86 LYS A C 1
ATOM 726 O O . LYS A 1 86 ? -1.506 5.693 -4.058 1.00 89.81 86 LYS A O 1
ATOM 731 N N . HIS A 1 87 ? -2.030 4.307 -5.756 1.00 74.56 87 HIS A N 1
ATOM 732 C CA . HIS A 1 87 ? -0.665 4.085 -6.201 1.00 74.56 87 HIS A CA 1
ATOM 733 C C . HIS A 1 87 ? -0.187 5.376 -6.881 1.00 74.56 87 HIS A C 1
ATOM 735 O O . HIS A 1 87 ? -0.786 5.821 -7.854 1.00 74.56 87 HIS A O 1
ATOM 741 N N . ASN A 1 88 ? 0.857 6.007 -6.339 1.00 70.88 88 ASN A N 1
ATOM 742 C CA . ASN A 1 88 ? 1.436 7.252 -6.870 1.00 70.88 88 ASN A CA 1
ATOM 743 C C . ASN A 1 88 ? 2.368 6.975 -8.067 1.00 70.88 88 ASN A C 1
ATOM 745 O O . ASN A 1 88 ? 3.485 7.486 -8.112 1.00 70.88 88 ASN A O 1
ATOM 749 N N . ILE A 1 89 ? 1.963 6.085 -8.973 1.00 83.88 89 ILE A N 1
ATOM 750 C CA . ILE A 1 89 ? 2.766 5.692 -10.132 1.00 83.88 89 ILE A CA 1
ATOM 751 C C . ILE A 1 89 ? 2.226 6.455 -11.338 1.00 83.88 89 ILE A C 1
ATOM 753 O O . ILE A 1 89 ? 1.222 6.054 -11.921 1.00 83.88 89 ILE A O 1
ATOM 757 N N . ASP A 1 90 ? 2.893 7.553 -11.680 1.00 84.75 90 ASP A N 1
ATOM 758 C CA . ASP A 1 90 ? 2.593 8.361 -12.860 1.00 84.75 90 ASP A CA 1
ATOM 759 C C . ASP A 1 90 ? 3.722 8.166 -13.883 1.00 84.75 90 ASP A C 1
ATOM 761 O O . ASP A 1 90 ? 4.838 8.631 -13.676 1.00 84.75 90 ASP A O 1
ATOM 765 N N . GLY A 1 91 ? 3.453 7.432 -14.963 1.00 88.69 91 GLY A N 1
ATOM 766 C CA . GLY A 1 91 ? 4.436 7.122 -16.004 1.00 88.69 91 GLY A CA 1
ATOM 767 C C . GLY A 1 91 ? 4.034 5.904 -16.832 1.00 88.69 91 GLY A C 1
ATOM 768 O O . GLY A 1 91 ? 3.096 5.185 -16.480 1.00 88.69 91 GLY A O 1
ATOM 769 N N . GLU A 1 92 ? 4.738 5.670 -17.935 1.00 93.62 92 GLU A N 1
ATOM 770 C CA . GLU A 1 92 ? 4.564 4.460 -18.740 1.00 93.62 92 GLU A CA 1
ATOM 771 C C . GLU A 1 92 ? 5.489 3.353 -18.224 1.00 93.62 92 GLU A C 1
ATOM 773 O O . GLU A 1 92 ? 6.674 3.578 -17.973 1.00 93.62 92 GLU A O 1
ATOM 778 N N . GLU A 1 93 ? 4.941 2.151 -18.039 1.00 94.44 93 GLU A N 1
ATOM 779 C CA . GLU A 1 93 ? 5.720 0.975 -17.649 1.00 94.44 93 GLU A CA 1
ATOM 780 C C . GLU A 1 93 ? 6.669 0.574 -18.790 1.00 94.44 93 GLU A C 1
ATOM 782 O O . GLU A 1 93 ? 6.249 0.380 -19.934 1.00 94.44 93 GLU A O 1
ATOM 787 N N . ILE A 1 94 ? 7.955 0.413 -18.481 1.00 95.94 94 ILE A N 1
ATOM 788 C CA . ILE A 1 94 ? 8.948 -0.089 -19.428 1.00 95.94 94 ILE A CA 1
ATOM 789 C C . ILE A 1 94 ? 8.828 -1.614 -19.486 1.00 95.94 94 ILE A C 1
ATOM 791 O O . ILE A 1 94 ? 9.065 -2.307 -18.491 1.00 95.94 94 ILE A O 1
ATOM 795 N N . ALA A 1 95 ? 8.510 -2.142 -20.668 1.00 94.38 95 ALA A N 1
ATOM 796 C CA . ALA A 1 95 ? 8.378 -3.579 -20.899 1.00 94.38 95 ALA A CA 1
ATOM 797 C C . ALA A 1 95 ? 9.648 -4.361 -20.509 1.00 94.38 95 ALA A C 1
ATOM 799 O O . ALA A 1 95 ? 10.769 -3.866 -20.637 1.00 94.38 95 ALA A O 1
ATOM 800 N N . ASP A 1 96 ? 9.461 -5.600 -20.043 1.00 94.00 96 ASP A N 1
ATOM 801 C CA . ASP A 1 96 ? 10.528 -6.535 -19.648 1.00 94.00 96 ASP A CA 1
ATOM 802 C C . ASP A 1 96 ? 11.491 -6.011 -18.557 1.00 94.00 96 ASP A C 1
ATOM 804 O O . ASP A 1 96 ? 12.594 -6.531 -18.384 1.00 94.00 96 ASP A O 1
ATOM 808 N N . SER A 1 97 ? 11.080 -5.001 -17.780 1.00 96.38 97 SER A N 1
ATOM 809 C CA . SER A 1 97 ? 11.876 -4.410 -16.687 1.00 96.38 97 SER A CA 1
ATOM 810 C C . SER A 1 97 ? 11.582 -4.996 -15.296 1.00 96.38 97 SER A C 1
ATOM 812 O O . SER A 1 97 ? 12.073 -4.477 -14.275 1.00 96.38 97 SER A O 1
ATOM 814 N N . TRP A 1 98 ? 10.774 -6.061 -15.263 1.00 95.12 98 TRP A N 1
ATOM 815 C CA . TRP A 1 98 ? 10.282 -6.679 -14.041 1.00 95.12 98 TRP A CA 1
ATOM 816 C C . TRP A 1 98 ? 11.417 -7.307 -13.227 1.00 95.12 98 TRP A C 1
ATOM 818 O O . TRP A 1 98 ? 12.349 -7.917 -13.755 1.00 95.12 98 TRP A O 1
ATOM 828 N N . GLN A 1 99 ? 11.328 -7.165 -11.910 1.00 96.44 99 GLN A N 1
ATOM 829 C CA . GLN A 1 99 ? 12.140 -7.906 -10.949 1.00 96.44 99 GLN A CA 1
ATOM 830 C C . GLN A 1 99 ? 11.320 -8.183 -9.691 1.00 96.44 99 GLN A C 1
ATOM 832 O O . GLN A 1 99 ? 10.372 -7.462 -9.396 1.00 96.44 99 GLN A O 1
ATOM 837 N N . VAL A 1 100 ? 11.709 -9.196 -8.920 1.00 96.00 100 VAL A N 1
ATOM 838 C CA . VAL A 1 100 ? 11.046 -9.504 -7.648 1.00 96.00 100 VAL A CA 1
ATOM 839 C C . VAL A 1 100 ? 11.703 -8.725 -6.513 1.00 96.00 100 VAL A C 1
ATOM 841 O O . VAL A 1 100 ? 12.917 -8.802 -6.316 1.00 96.00 100 VAL A O 1
ATOM 844 N N . GLU A 1 101 ? 10.889 -8.031 -5.725 1.00 95.00 101 GLU A N 1
ATOM 845 C CA . GLU A 1 101 ? 11.279 -7.337 -4.502 1.00 95.00 101 GLU A CA 1
ATOM 846 C C . GLU A 1 101 ? 10.570 -7.916 -3.276 1.00 95.00 101 GLU A C 1
ATOM 848 O O . GLU A 1 101 ? 9.486 -8.490 -3.358 1.00 95.00 101 GLU A O 1
ATOM 853 N N . GLN A 1 102 ? 11.213 -7.780 -2.115 1.00 96.00 102 GLN A N 1
ATOM 854 C CA . GLN A 1 102 ? 10.633 -8.153 -0.827 1.00 96.00 102 GLN A CA 1
ATOM 855 C C . GLN A 1 102 ? 10.145 -6.890 -0.128 1.00 96.00 102 GLN A C 1
ATOM 857 O O . GLN A 1 102 ? 10.950 -6.039 0.254 1.00 96.00 102 GLN A O 1
ATOM 862 N N . VAL A 1 103 ? 8.834 -6.784 0.068 1.00 94.94 103 VAL A N 1
ATOM 863 C CA . VAL A 1 103 ? 8.211 -5.641 0.738 1.00 94.94 103 VAL A CA 1
ATOM 864 C C . VAL A 1 103 ? 7.567 -6.115 2.026 1.00 94.94 103 VAL A C 1
ATOM 866 O O . VAL A 1 103 ? 6.730 -7.014 2.019 1.00 94.94 103 VAL A O 1
ATOM 869 N N . THR A 1 104 ? 7.938 -5.493 3.142 1.00 96.44 104 THR A N 1
ATOM 870 C CA . THR A 1 104 ? 7.311 -5.758 4.439 1.00 96.44 104 THR A CA 1
ATOM 871 C C . THR A 1 104 ? 6.282 -4.679 4.742 1.00 96.44 104 THR A C 1
ATOM 873 O O . THR A 1 104 ? 6.628 -3.502 4.838 1.00 96.44 104 THR A O 1
ATOM 876 N N . LEU A 1 105 ? 5.030 -5.094 4.920 1.00 95.44 105 LEU A N 1
ATOM 877 C CA . LEU A 1 105 ? 3.895 -4.241 5.258 1.00 95.44 105 LEU A CA 1
ATOM 878 C C . LEU A 1 105 ? 3.379 -4.574 6.657 1.00 95.44 105 LEU A C 1
ATOM 880 O O . LEU A 1 105 ? 3.440 -5.716 7.116 1.00 95.44 105 LEU A O 1
ATOM 884 N N . GLU A 1 106 ? 2.837 -3.573 7.335 1.00 94.81 106 GLU A N 1
ATOM 885 C CA . GLU A 1 106 ? 2.124 -3.755 8.597 1.00 94.81 106 GLU A CA 1
ATOM 886 C C . GLU A 1 106 ? 0.655 -4.085 8.315 1.00 94.81 106 GLU A C 1
ATOM 888 O O . GLU A 1 106 ? -0.008 -3.395 7.539 1.00 94.81 106 GLU A O 1
ATOM 893 N N . LEU A 1 107 ? 0.116 -5.129 8.949 1.00 93.62 107 LEU A N 1
ATOM 894 C CA . LEU A 1 107 ? -1.304 -5.440 8.806 1.00 93.62 107 LEU A CA 1
ATOM 895 C C . LEU A 1 107 ? -2.142 -4.366 9.496 1.00 93.62 107 LEU A C 1
ATOM 897 O O . LEU A 1 107 ? -1.986 -4.084 10.692 1.00 93.62 107 LEU A O 1
ATOM 901 N N . PHE A 1 108 ? -3.067 -3.785 8.740 1.00 89.44 108 PHE A N 1
ATOM 902 C CA . PHE A 1 108 ? -3.985 -2.775 9.232 1.00 89.44 108 PHE A CA 1
ATOM 903 C C . PHE A 1 108 ? -5.157 -3.448 9.949 1.00 89.44 108 PHE A C 1
ATOM 905 O O . PHE A 1 108 ? -6.257 -3.532 9.414 1.00 89.44 108 PHE A O 1
ATOM 912 N N . ASP A 1 109 ? -4.888 -3.949 11.161 1.00 83.88 109 ASP A N 1
ATOM 913 C CA . ASP A 1 109 ? -5.794 -4.807 11.943 1.00 83.88 109 ASP A CA 1
ATOM 914 C C . ASP A 1 109 ? -6.438 -4.120 13.166 1.00 83.88 109 ASP A C 1
ATOM 916 O O . ASP A 1 109 ? -7.437 -4.608 13.705 1.00 83.88 109 ASP A O 1
ATOM 920 N N . SER A 1 110 ? -5.900 -2.984 13.621 1.00 76.50 110 SER A N 1
ATOM 921 C CA . SER A 1 110 ? -6.465 -2.210 14.737 1.00 76.50 110 SER A CA 1
ATOM 922 C C . SER A 1 110 ? -6.036 -0.743 14.696 1.00 76.50 110 SER A C 1
ATOM 924 O O . SER A 1 110 ? -4.875 -0.447 14.423 1.00 76.50 110 SER A O 1
ATOM 926 N N . ILE A 1 111 ? -6.967 0.158 15.035 1.00 67.75 111 ILE A N 1
ATOM 927 C CA . ILE A 1 111 ? -6.725 1.598 15.240 1.00 67.75 111 ILE A CA 1
ATOM 928 C C . ILE A 1 111 ? -6.133 1.872 16.638 1.00 67.75 111 ILE A C 1
ATOM 930 O O . ILE A 1 111 ? -5.396 2.837 16.828 1.00 67.75 111 ILE A O 1
ATOM 934 N N . GLU A 1 112 ? -6.408 1.017 17.626 1.00 63.72 112 GLU A N 1
ATOM 935 C CA . GLU A 1 112 ? -6.050 1.253 19.035 1.00 63.72 112 GLU A CA 1
ATOM 936 C C . GLU A 1 112 ? -4.534 1.288 19.270 1.00 63.72 112 GLU A C 1
ATOM 938 O O . GLU A 1 112 ? -4.050 2.015 20.134 1.00 63.72 112 GLU A O 1
ATOM 943 N N . ASN A 1 113 ? -3.769 0.574 18.445 1.00 52.56 113 ASN A N 1
ATOM 944 C CA . ASN A 1 113 ? -2.311 0.518 18.550 1.00 52.56 113 ASN A CA 1
ATOM 945 C C . ASN A 1 113 ? -1.606 1.804 18.074 1.00 52.56 113 ASN A C 1
ATOM 947 O O . ASN A 1 113 ? -0.412 1.960 18.312 1.00 52.56 113 ASN A O 1
ATOM 951 N N . TRP A 1 114 ? -2.328 2.729 17.434 1.00 55.31 114 TRP A N 1
ATOM 952 C CA . TRP A 1 114 ? -1.764 3.940 16.822 1.00 55.31 114 TRP A CA 1
ATOM 953 C C . TRP A 1 114 ? -1.857 5.173 17.718 1.00 55.31 114 TRP A C 1
ATOM 955 O O . TRP A 1 114 ? -1.016 6.065 17.639 1.00 55.31 114 TRP A O 1
ATOM 965 N N . GLY A 1 115 ? -2.832 5.205 18.632 1.00 48.47 115 GLY A N 1
ATOM 966 C CA . GLY A 1 115 ? -2.937 6.262 19.644 1.00 48.47 115 GLY A CA 1
ATOM 967 C C . GLY A 1 115 ? -1.826 6.216 20.702 1.00 48.47 115 GLY A C 1
ATOM 968 O O . GLY A 1 115 ? -1.604 7.212 21.386 1.00 48.47 115 GLY A O 1
ATOM 969 N N . ALA A 1 116 ? -1.122 5.084 20.822 1.00 44.75 116 ALA A N 1
ATOM 970 C CA . ALA A 1 116 ? -0.058 4.861 21.804 1.00 44.75 116 ALA A CA 1
ATOM 971 C C . ALA A 1 116 ? 1.356 5.217 21.300 1.00 44.75 116 ALA A C 1
ATOM 973 O O . ALA A 1 116 ? 2.310 5.100 22.062 1.00 44.75 116 ALA A O 1
ATOM 974 N N . MET A 1 117 ? 1.503 5.643 20.038 1.00 45.16 117 MET A N 1
ATOM 975 C CA . MET A 1 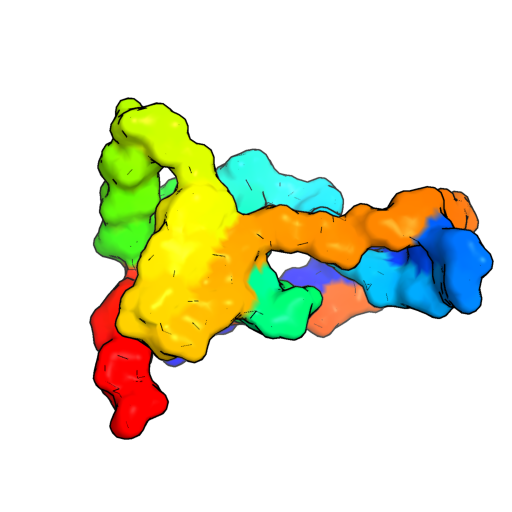117 ? 2.779 6.077 19.443 1.00 45.16 117 MET A CA 1
ATOM 976 C C . MET A 1 117 ? 3.012 7.601 19.536 1.00 45.16 117 MET A C 1
ATOM 978 O O . MET A 1 117 ? 3.787 8.154 18.757 1.00 45.16 117 MET A O 1
ATOM 982 N N . ARG A 1 118 ? 2.337 8.280 20.473 1.00 43.25 118 ARG A N 1
ATOM 983 C CA . ARG A 1 118 ? 2.625 9.672 20.856 1.00 43.25 118 ARG A CA 1
ATOM 984 C C . ARG A 1 118 ? 3.660 9.746 21.969 1.00 43.25 118 ARG A C 1
ATOM 986 O O . ARG A 1 118 ? 3.567 8.914 22.897 1.00 43.25 118 ARG A O 1
#

Foldseek 3Di:
DDKDKDWFKKFWFDDPPDIDIDTPRPVDDPQWFFKDWPLHGAEIEGLVPVVFPVNVVLVVVVVVVDDSQRVQCVLLVVLVIRIGRDNPDDGHTDPPRMDIDIDMYHYPRDPVVRVPPD